Protein AF-A0A0F9S4J7-F1 (afdb_monomer_lite)

Foldseek 3Di:
DEEDDQVLLVDPVSVVVLVVCLVVVNADEYEHPDDYDHDPVSCVSCVPHHYDDNVVDDPVVSVVVVVCRVDVCVVVVVVVVVVVVVVD

Sequence (88 aa):
MVFISPQSVKSKNVRNEINYALNEDKKFVAFYIKETILQSGLRLQMGSIHAIMKFEMLNEDYFRKLINAFHPSIKRERNLYHSKKSKE

Organism: NCBI:txid412755

pLDDT: mean 83.88, std 15.65, range [48.12, 96.25]

Structure (mmCIF, N/CA/C/O backbone):
data_AF-A0A0F9S4J7-F1
#
_entry.id   AF-A0A0F9S4J7-F1
#
loop_
_atom_site.group_PDB
_atom_site.id
_atom_site.type_symbol
_atom_site.label_atom_id
_atom_site.label_alt_id
_atom_site.label_comp_id
_atom_site.label_asym_id
_atom_site.label_entity_id
_atom_site.label_seq_id
_atom_site.pdbx_PDB_ins_code
_atom_site.Cartn_x
_atom_site.Cartn_y
_atom_site.Cartn_z
_atom_site.occupancy
_atom_site.B_iso_or_equiv
_atom_site.auth_seq_id
_atom_site.auth_comp_id
_atom_site.auth_asym_id
_atom_site.auth_atom_id
_atom_site.pdbx_PDB_model_num
ATOM 1 N N . MET A 1 1 ? 8.758 1.607 0.924 1.00 89.94 1 MET A N 1
ATOM 2 C CA . MET A 1 1 ? 7.434 1.664 1.594 1.00 89.94 1 MET A CA 1
ATOM 3 C C . MET A 1 1 ? 6.512 2.558 0.783 1.00 89.94 1 MET A C 1
ATOM 5 O O . MET A 1 1 ? 7.029 3.440 0.110 1.00 89.94 1 MET A O 1
ATOM 9 N N . VAL A 1 2 ? 5.194 2.378 0.865 1.00 93.94 2 VAL A N 1
ATOM 10 C CA . VAL A 1 2 ? 4.227 3.292 0.233 1.00 93.94 2 VAL A CA 1
ATOM 11 C C . VAL A 1 2 ? 3.033 3.540 1.152 1.00 93.94 2 VAL A C 1
ATOM 13 O O . VAL A 1 2 ? 2.561 2.615 1.810 1.00 93.94 2 VAL A O 1
ATOM 16 N N . PHE A 1 3 ? 2.541 4.779 1.192 1.00 95.12 3 PHE A N 1
ATOM 17 C CA . PHE A 1 3 ? 1.313 5.139 1.901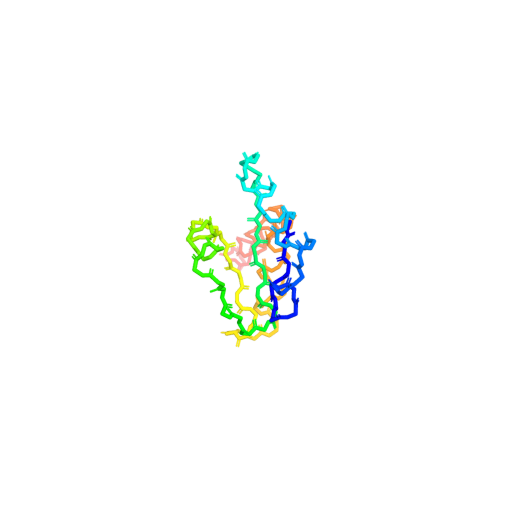 1.00 95.12 3 PHE A CA 1
ATOM 18 C C . PHE A 1 3 ? 0.141 5.250 0.921 1.00 95.12 3 PHE A C 1
ATOM 20 O O . PHE A 1 3 ? 0.173 6.021 -0.042 1.00 95.12 3 PHE A O 1
ATOM 27 N N . ILE A 1 4 ? -0.908 4.478 1.180 1.00 95.25 4 ILE A N 1
ATOM 28 C CA . ILE A 1 4 ? -2.085 4.362 0.328 1.00 95.25 4 ILE A CA 1
ATOM 29 C C . ILE A 1 4 ? -3.259 5.124 0.948 1.00 95.25 4 ILE A C 1
ATOM 31 O O . ILE A 1 4 ? -3.625 4.924 2.109 1.00 95.25 4 ILE A O 1
ATOM 35 N N . SER A 1 5 ? -3.820 6.031 0.156 1.00 96.19 5 SER A N 1
ATOM 36 C CA . SER A 1 5 ? -5.018 6.814 0.436 1.00 96.19 5 SER A CA 1
ATOM 37 C C . SER A 1 5 ? -5.757 7.091 -0.879 1.00 96.19 5 SER A C 1
ATOM 39 O O . SER A 1 5 ? -5.144 6.996 -1.950 1.00 96.19 5 SER A O 1
ATOM 41 N N . PRO A 1 6 ? -7.032 7.524 -0.850 1.00 96.25 6 PRO A N 1
ATOM 42 C CA . PRO A 1 6 ? -7.752 7.893 -2.069 1.00 96.25 6 PRO A CA 1
ATOM 43 C C . PRO A 1 6 ? -7.047 8.981 -2.891 1.00 96.25 6 PRO A C 1
ATOM 45 O O . PRO A 1 6 ? -7.170 9.017 -4.113 1.00 96.25 6 PRO A O 1
ATOM 48 N N . GLN A 1 7 ? -6.304 9.875 -2.235 1.00 95.88 7 GLN A N 1
ATOM 49 C CA . GLN A 1 7 ? -5.525 10.924 -2.889 1.00 95.88 7 GLN A CA 1
ATOM 50 C C . GLN A 1 7 ? -4.236 10.369 -3.505 1.00 95.88 7 GLN A C 1
ATOM 52 O O . GLN A 1 7 ? -3.900 10.734 -4.633 1.00 95.88 7 GLN A O 1
ATOM 57 N N . SER A 1 8 ? -3.527 9.473 -2.806 1.00 95.50 8 SER A N 1
ATOM 58 C CA . SER A 1 8 ? -2.255 8.949 -3.308 1.00 95.50 8 SER A CA 1
ATOM 59 C C . SER A 1 8 ? -2.454 8.081 -4.550 1.00 95.50 8 SER A C 1
ATOM 61 O O . SER A 1 8 ? -1.735 8.261 -5.526 1.00 95.50 8 SER A O 1
ATOM 63 N N . VAL A 1 9 ? -3.496 7.246 -4.596 1.00 94.00 9 VAL A N 1
ATOM 64 C CA . VAL A 1 9 ? -3.768 6.379 -5.761 1.00 94.00 9 VAL A CA 1
ATOM 65 C C . VAL A 1 9 ? -4.270 7.139 -6.992 1.00 94.00 9 VAL A C 1
ATOM 67 O O . VAL A 1 9 ? -4.151 6.643 -8.109 1.00 94.00 9 VAL A O 1
ATOM 70 N N . LYS A 1 10 ? -4.803 8.357 -6.823 1.00 94.19 10 LYS A N 1
ATOM 71 C CA . LYS A 1 10 ? -5.178 9.236 -7.946 1.00 94.19 10 LYS A CA 1
ATOM 72 C C . LYS A 1 10 ? -3.957 9.913 -8.574 1.00 94.19 10 LYS A C 1
ATOM 74 O O . LYS A 1 10 ? -3.955 10.187 -9.778 1.00 94.19 10 LYS A O 1
ATOM 79 N N . SER A 1 11 ? -2.900 10.143 -7.794 1.00 95.25 11 SER A N 1
ATOM 80 C CA . SER A 1 11 ? -1.670 10.764 -8.284 1.00 95.25 11 SER A CA 1
ATOM 81 C C . SER A 1 11 ? -1.007 9.897 -9.354 1.00 95.25 11 SER A C 1
ATOM 83 O O . SER A 1 11 ? -0.734 8.714 -9.148 1.00 95.25 11 SER A O 1
ATOM 85 N N . LYS A 1 12 ? -0.745 10.488 -10.524 1.00 95.25 12 LYS A N 1
ATOM 86 C CA . LYS A 1 12 ? -0.002 9.820 -11.603 1.00 95.25 12 LYS A CA 1
ATOM 87 C C . LYS A 1 12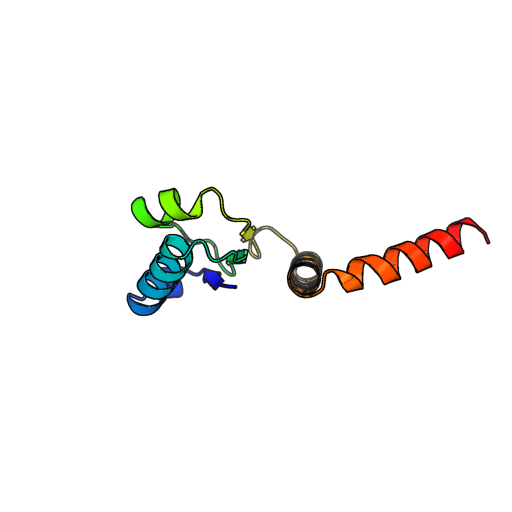 ? 1.416 9.468 -11.151 1.00 95.25 12 LYS A C 1
ATOM 89 O O . LYS A 1 12 ? 1.867 8.363 -11.414 1.00 95.25 12 LYS A O 1
ATOM 94 N N . ASN A 1 13 ? 2.071 10.366 -10.417 1.00 96.12 13 ASN A N 1
ATOM 95 C CA . ASN A 1 13 ? 3.441 10.159 -9.947 1.00 96.12 13 ASN A CA 1
ATOM 96 C C . ASN A 1 13 ? 3.514 8.965 -8.992 1.00 96.12 13 ASN A C 1
ATOM 98 O O . ASN A 1 13 ? 4.325 8.075 -9.191 1.00 96.12 13 ASN A O 1
ATOM 102 N N . VAL A 1 14 ? 2.600 8.883 -8.019 1.00 95.25 14 VAL A N 1
ATOM 103 C CA . VAL A 1 14 ? 2.565 7.755 -7.073 1.00 95.25 14 VAL A CA 1
ATOM 104 C C . VAL A 1 14 ? 2.312 6.431 -7.795 1.00 95.25 14 VAL A C 1
ATOM 106 O O . VAL A 1 14 ? 2.993 5.449 -7.519 1.00 95.25 14 VAL A O 1
ATOM 109 N N . ARG A 1 15 ? 1.367 6.396 -8.744 1.00 93.94 15 ARG A N 1
ATOM 110 C CA . ARG A 1 15 ? 1.110 5.192 -9.549 1.00 93.94 15 ARG A CA 1
ATOM 111 C C . ARG A 1 15 ? 2.333 4.775 -10.362 1.00 93.94 15 ARG A C 1
ATOM 113 O O . ARG A 1 15 ? 2.647 3.591 -10.400 1.00 93.94 15 ARG A O 1
ATOM 120 N N . ASN A 1 16 ? 3.031 5.732 -10.972 1.00 95.00 16 ASN A N 1
ATOM 121 C CA . ASN A 1 16 ? 4.247 5.462 -11.733 1.00 95.00 16 ASN A CA 1
ATOM 122 C C . ASN A 1 16 ? 5.358 4.889 -10.846 1.00 95.00 16 ASN A C 1
ATOM 124 O O . ASN A 1 16 ? 5.968 3.902 -11.236 1.00 95.00 16 ASN A O 1
ATOM 128 N N . GLU A 1 17 ? 5.575 5.442 -9.651 1.00 95.69 17 GLU A N 1
ATOM 129 C CA . GLU A 1 17 ? 6.574 4.930 -8.702 1.00 95.69 17 GLU A CA 1
ATOM 130 C C . GLU A 1 17 ? 6.236 3.520 -8.201 1.00 95.69 17 GLU A C 1
ATOM 132 O O . GLU A 1 17 ? 7.116 2.665 -8.122 1.00 95.69 17 GLU A O 1
ATOM 137 N N . ILE A 1 18 ? 4.959 3.244 -7.899 1.00 94.44 18 ILE A N 1
ATOM 138 C CA . ILE A 1 18 ? 4.514 1.896 -7.514 1.00 94.44 18 ILE A CA 1
ATOM 139 C C . ILE A 1 18 ? 4.770 0.912 -8.660 1.00 94.44 18 ILE A C 1
ATOM 141 O O . ILE A 1 18 ? 5.360 -0.142 -8.434 1.00 94.44 18 ILE A O 1
ATOM 145 N N . ASN A 1 19 ? 4.375 1.265 -9.884 1.00 93.44 19 ASN A N 1
ATOM 146 C CA . ASN A 1 19 ? 4.590 0.422 -11.059 1.00 93.44 19 ASN A CA 1
ATOM 147 C C . ASN A 1 19 ? 6.078 0.205 -11.341 1.00 93.44 19 ASN A C 1
ATOM 149 O O . ASN A 1 19 ? 6.479 -0.910 -11.649 1.00 93.44 19 ASN A O 1
ATOM 153 N N . TYR A 1 20 ? 6.900 1.245 -11.203 1.00 94.62 20 TYR A N 1
ATOM 154 C CA . TYR A 1 20 ? 8.345 1.141 -11.358 1.00 94.62 20 TYR A CA 1
ATOM 155 C C . TYR A 1 20 ? 8.948 0.196 -10.314 1.00 94.62 20 TYR A C 1
ATOM 157 O O . TYR A 1 20 ? 9.693 -0.711 -10.664 1.00 94.62 20 TYR A O 1
ATOM 165 N N . ALA A 1 21 ? 8.574 0.338 -9.039 1.00 94.38 21 ALA A N 1
ATOM 166 C CA . ALA A 1 21 ? 9.029 -0.567 -7.989 1.00 94.38 21 ALA A CA 1
ATOM 167 C C . ALA A 1 21 ? 8.612 -2.022 -8.251 1.00 94.38 21 ALA A C 1
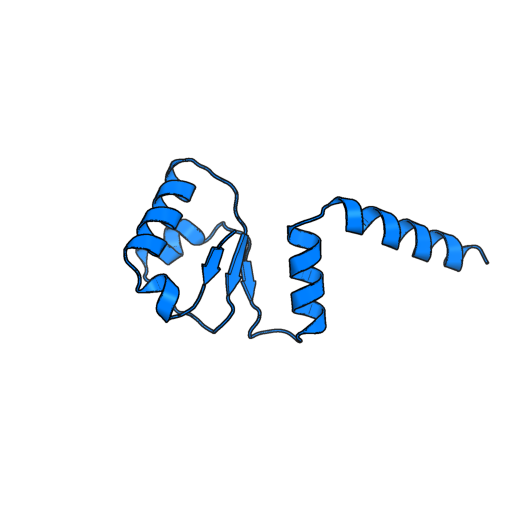ATOM 169 O O . ALA A 1 21 ? 9.408 -2.925 -8.017 1.00 94.38 21 ALA A O 1
ATOM 170 N N . LEU A 1 22 ? 7.395 -2.240 -8.750 1.00 91.50 22 LEU A N 1
ATOM 171 C CA . LEU A 1 22 ? 6.889 -3.567 -9.100 1.00 91.50 22 LEU A CA 1
ATOM 172 C C . LEU A 1 22 ? 7.627 -4.187 -10.286 1.00 91.50 22 LEU A C 1
ATOM 174 O O . LEU A 1 22 ? 7.992 -5.352 -10.216 1.00 91.50 22 LEU A O 1
ATOM 178 N N . ASN A 1 23 ? 7.873 -3.412 -11.342 1.00 92.81 23 ASN A N 1
ATOM 179 C CA . ASN A 1 23 ? 8.592 -3.880 -12.529 1.00 92.81 23 ASN A CA 1
ATOM 180 C C . ASN A 1 23 ? 10.057 -4.230 -12.228 1.00 92.81 23 ASN A C 1
ATOM 182 O O . ASN A 1 23 ? 10.628 -5.085 -12.892 1.00 92.81 23 ASN A O 1
ATOM 186 N N . GLU A 1 24 ? 10.652 -3.576 -11.231 1.00 95.12 24 GLU A N 1
ATOM 187 C CA . GLU A 1 24 ? 12.019 -3.827 -10.762 1.00 95.12 24 GLU A CA 1
ATOM 188 C C . GLU A 1 24 ? 12.079 -4.865 -9.620 1.00 95.12 24 GLU A C 1
ATOM 190 O O . GLU A 1 24 ? 13.090 -4.951 -8.920 1.00 95.12 24 GLU A O 1
ATOM 195 N N . ASP A 1 25 ? 10.983 -5.590 -9.352 1.00 90.69 25 ASP A N 1
ATOM 196 C CA . ASP A 1 25 ? 10.851 -6.569 -8.259 1.00 90.69 25 ASP A CA 1
ATOM 197 C C . ASP A 1 25 ? 11.269 -6.028 -6.872 1.00 90.69 25 ASP A C 1
ATOM 199 O O . ASP A 1 25 ? 11.698 -6.756 -5.963 1.00 90.69 25 ASP A O 1
ATOM 203 N N . LYS A 1 26 ? 11.130 -4.714 -6.658 1.00 90.81 26 LYS A N 1
ATOM 204 C CA . LYS A 1 26 ? 11.491 -4.072 -5.394 1.00 90.81 26 LYS A CA 1
ATOM 205 C C . LYS A 1 26 ? 10.463 -4.428 -4.335 1.00 90.81 26 LYS A C 1
ATOM 207 O O . LYS A 1 26 ? 9.286 -4.082 -4.418 1.00 90.81 26 LYS A O 1
ATOM 212 N N . LYS A 1 27 ? 10.932 -5.050 -3.256 1.00 88.31 27 LYS A N 1
ATOM 213 C CA . LYS A 1 27 ? 10.095 -5.352 -2.092 1.00 88.31 27 LYS A CA 1
ATOM 214 C C . LYS A 1 27 ? 9.715 -4.067 -1.362 1.00 88.31 27 LYS A C 1
ATOM 216 O O . LYS A 1 27 ? 10.574 -3.288 -0.948 1.00 88.31 27 LYS A O 1
ATOM 221 N N . PHE A 1 28 ? 8.425 -3.877 -1.122 1.00 90.38 28 PHE A N 1
ATOM 222 C CA . PHE A 1 28 ? 7.927 -2.818 -0.254 1.00 90.38 28 PHE A CA 1
ATOM 223 C C . PHE A 1 28 ? 6.691 -3.269 0.525 1.00 90.38 28 PHE A C 1
ATOM 225 O O . PHE A 1 28 ? 6.055 -4.264 0.200 1.00 90.38 28 PHE A O 1
ATOM 232 N N . VAL A 1 29 ? 6.363 -2.512 1.572 1.00 91.69 29 VAL A N 1
ATOM 233 C CA . VAL A 1 29 ? 5.133 -2.668 2.356 1.00 91.69 29 VAL A CA 1
ATOM 234 C C . VAL A 1 29 ? 4.192 -1.513 2.035 1.00 91.69 29 VAL A C 1
ATOM 236 O O . VAL A 1 29 ? 4.635 -0.356 1.975 1.00 91.69 29 VAL A O 1
ATOM 239 N N . ALA A 1 30 ? 2.914 -1.835 1.834 1.00 93.94 30 ALA A N 1
ATOM 240 C CA . ALA A 1 30 ? 1.849 -0.863 1.625 1.00 93.94 30 ALA A CA 1
ATOM 241 C C . ALA A 1 30 ? 1.136 -0.538 2.946 1.00 93.94 30 ALA A C 1
ATOM 243 O O . ALA A 1 30 ? 0.654 -1.425 3.645 1.00 93.94 30 ALA A O 1
ATOM 244 N N . PHE A 1 31 ? 1.039 0.742 3.284 1.00 95.00 31 PHE A N 1
ATOM 245 C CA . PHE A 1 31 ? 0.361 1.229 4.482 1.00 95.00 31 PHE A CA 1
ATOM 246 C C . PHE A 1 31 ? -0.901 1.976 4.074 1.00 95.00 31 PHE A C 1
ATOM 248 O O . PHE A 1 31 ? -0.822 3.105 3.592 1.00 95.00 31 PHE A O 1
ATOM 255 N N . TYR A 1 32 ? -2.069 1.375 4.2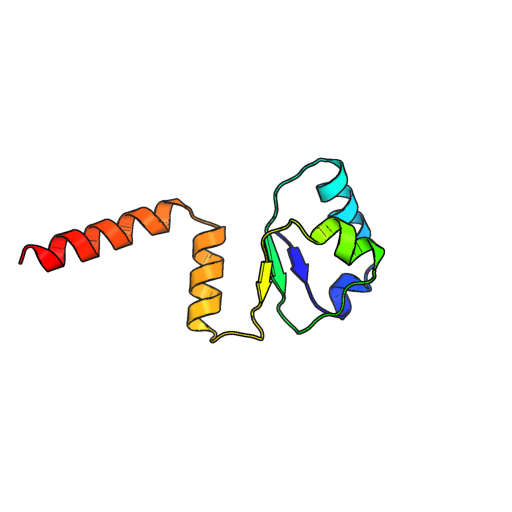69 1.00 95.25 32 TYR A N 1
ATOM 256 C CA . TYR A 1 32 ? -3.339 2.030 3.983 1.00 95.25 32 TYR A CA 1
ATOM 257 C C . TYR A 1 32 ? -3.736 2.891 5.173 1.00 95.25 32 TYR A C 1
ATOM 259 O O . TYR A 1 32 ? -4.196 2.386 6.196 1.00 95.25 32 TYR A O 1
ATOM 267 N N . ILE A 1 33 ? -3.539 4.202 5.047 1.00 94.88 33 ILE A N 1
ATOM 268 C CA . ILE A 1 33 ? -3.861 5.165 6.111 1.00 94.88 33 ILE A CA 1
ATOM 269 C C . ILE A 1 33 ? -5.352 5.515 6.148 1.00 94.88 33 ILE A C 1
ATOM 271 O O . ILE A 1 33 ? -5.844 6.001 7.165 1.00 94.88 33 ILE A O 1
ATOM 275 N N . LYS A 1 34 ? -6.058 5.268 5.041 1.00 94.69 34 LYS A N 1
ATOM 276 C CA . LYS A 1 34 ? -7.505 5.418 4.867 1.00 94.69 34 LYS A CA 1
ATOM 277 C C . LYS A 1 34 ? -8.016 4.281 3.989 1.00 94.69 34 LYS A C 1
ATOM 279 O O . LYS A 1 34 ? -7.263 3.776 3.150 1.00 94.69 34 LYS A O 1
ATOM 284 N N . GLU A 1 35 ? -9.287 3.932 4.145 1.00 94.62 35 GLU A N 1
ATOM 285 C CA . GLU A 1 35 ? -9.953 3.005 3.233 1.00 94.62 35 GLU A CA 1
ATOM 286 C C . GLU A 1 35 ? -9.800 3.507 1.792 1.00 94.62 35 GLU A C 1
ATOM 288 O O . GLU A 1 35 ? -10.032 4.682 1.492 1.00 94.62 35 GLU A O 1
ATOM 293 N N . THR A 1 36 ? -9.286 2.644 0.917 1.00 94.38 36 THR A N 1
ATOM 294 C CA . THR A 1 36 ? -8.911 3.020 -0.447 1.00 94.38 36 THR A CA 1
ATOM 295 C C . THR A 1 36 ? -9.229 1.889 -1.403 1.00 94.38 36 THR A C 1
ATOM 297 O O . THR A 1 36 ? -8.682 0.795 -1.289 1.00 94.38 36 THR A O 1
ATOM 300 N N . ILE A 1 37 ? -10.063 2.186 -2.395 1.00 91.50 37 ILE A N 1
ATOM 301 C CA . ILE A 1 37 ? -10.361 1.269 -3.489 1.00 91.50 37 ILE A CA 1
ATOM 302 C C . ILE A 1 37 ? -9.301 1.468 -4.574 1.00 91.50 37 ILE A C 1
ATOM 304 O O . ILE A 1 37 ? -9.189 2.544 -5.165 1.00 91.50 37 ILE A O 1
ATOM 308 N N . LEU A 1 38 ? -8.505 0.430 -4.822 1.00 90.88 38 LEU A N 1
ATOM 309 C CA . LEU A 1 38 ? -7.534 0.423 -5.912 1.00 90.88 38 LEU A CA 1
ATOM 310 C C . LEU A 1 38 ? -8.231 0.195 -7.258 1.00 90.88 38 LEU A C 1
ATOM 312 O O . LEU A 1 38 ? -9.159 -0.605 -7.364 1.00 90.88 38 LEU A O 1
ATOM 316 N N . GLN A 1 39 ? -7.732 0.850 -8.308 1.00 88.50 39 GLN A N 1
ATOM 317 C CA . GLN A 1 39 ? -8.124 0.534 -9.684 1.00 88.50 39 GLN A CA 1
ATOM 318 C C . GLN A 1 39 ? -7.715 -0.906 -10.030 1.00 88.50 39 GLN A C 1
ATOM 320 O O . GLN A 1 39 ? -6.698 -1.390 -9.535 1.00 88.50 39 GLN A O 1
ATOM 325 N N . SER A 1 40 ? -8.485 -1.579 -10.890 1.00 85.44 40 SER A N 1
ATOM 326 C CA . SER A 1 40 ? -8.338 -3.014 -11.194 1.00 85.44 40 SER A CA 1
ATOM 327 C C . SER A 1 40 ? -6.905 -3.435 -11.541 1.00 85.44 40 SER A C 1
ATOM 329 O O . SER A 1 40 ? -6.415 -4.408 -10.974 1.00 85.44 40 SER A O 1
ATOM 331 N N . GLY A 1 41 ? -6.211 -2.673 -12.394 1.00 86.69 41 GLY A N 1
ATOM 332 C CA . GLY A 1 41 ? -4.815 -2.945 -12.756 1.00 86.69 41 GLY A CA 1
ATOM 333 C C . GLY A 1 41 ? -3.866 -2.875 -11.557 1.00 86.69 41 GLY A C 1
ATOM 334 O O . GLY A 1 41 ? -3.139 -3.824 -11.285 1.00 86.69 41 GLY A O 1
ATOM 335 N N . LEU A 1 42 ? -3.950 -1.797 -10.772 1.00 86.50 42 LEU A N 1
ATOM 336 C CA . LEU A 1 42 ? -3.111 -1.614 -9.586 1.00 86.50 42 LEU A CA 1
ATOM 337 C C . LEU A 1 42 ? -3.417 -2.664 -8.505 1.00 86.50 42 LEU A C 1
ATOM 339 O O . LEU A 1 42 ? -2.507 -3.173 -7.860 1.00 86.50 42 LEU A O 1
ATOM 343 N N . ARG A 1 43 ? -4.693 -3.037 -8.338 1.00 89.62 43 ARG A N 1
ATOM 344 C CA . ARG A 1 43 ? -5.117 -4.102 -7.419 1.00 89.62 43 ARG A CA 1
ATOM 345 C C . ARG A 1 43 ? -4.515 -5.452 -7.798 1.00 89.62 43 ARG A C 1
ATOM 347 O O . ARG A 1 43 ? -4.075 -6.173 -6.910 1.00 89.62 43 ARG A O 1
ATOM 354 N N . LEU A 1 44 ? -4.506 -5.788 -9.089 1.00 88.62 44 LEU A N 1
ATOM 355 C CA . LEU A 1 44 ? -3.936 -7.039 -9.584 1.00 88.62 44 LEU A CA 1
ATOM 356 C C . LEU A 1 44 ? -2.432 -7.099 -9.309 1.00 88.62 44 LEU A C 1
ATOM 358 O O . LEU A 1 44 ? -1.950 -8.082 -8.755 1.00 88.62 44 LEU A O 1
ATOM 362 N N . GLN A 1 45 ? -1.710 -6.026 -9.634 1.00 86.12 45 GLN A N 1
ATOM 363 C CA . GLN A 1 45 ? -0.260 -5.981 -9.455 1.00 86.12 45 GLN A CA 1
ATOM 364 C C . GLN A 1 45 ? 0.152 -5.949 -7.977 1.00 86.12 45 GLN A C 1
ATOM 366 O O . GLN A 1 45 ? 1.174 -6.514 -7.604 1.00 86.12 45 GLN A O 1
ATOM 371 N N . MET A 1 46 ? -0.650 -5.314 -7.118 1.00 87.00 46 MET A N 1
ATOM 372 C CA . MET A 1 46 ? -0.370 -5.226 -5.683 1.00 87.00 46 MET A CA 1
ATOM 373 C C . MET A 1 46 ? -0.924 -6.399 -4.862 1.00 87.00 46 MET A C 1
ATOM 375 O O . MET A 1 46 ? -0.696 -6.442 -3.655 1.00 87.00 46 MET A O 1
ATOM 379 N N . GLY A 1 47 ? -1.647 -7.345 -5.471 1.00 83.19 47 GLY A N 1
ATOM 380 C CA . GLY A 1 47 ? -2.381 -8.394 -4.751 1.00 83.19 47 GLY A CA 1
ATOM 381 C C . GLY A 1 47 ? -1.511 -9.340 -3.915 1.00 83.19 47 GLY A C 1
ATOM 382 O O . GLY A 1 47 ? -1.988 -9.899 -2.933 1.00 83.19 47 GLY A O 1
ATOM 383 N N . SER A 1 48 ? -0.234 -9.493 -4.269 1.00 81.06 48 SER A N 1
ATOM 384 C CA . SER A 1 48 ? 0.744 -10.317 -3.544 1.00 81.06 48 SER A CA 1
ATOM 385 C C . SER A 1 48 ? 1.566 -9.535 -2.508 1.00 81.06 48 SER A C 1
ATOM 387 O O . SER A 1 48 ? 2.380 -10.122 -1.792 1.00 81.06 48 SER A O 1
ATOM 389 N N . ILE A 1 49 ? 1.378 -8.214 -2.411 1.00 85.62 49 ILE A N 1
ATOM 390 C CA . ILE A 1 49 ? 2.183 -7.339 -1.554 1.00 85.62 49 ILE A CA 1
ATOM 391 C C . ILE A 1 49 ? 1.631 -7.330 -0.132 1.00 85.62 49 ILE A C 1
ATOM 393 O O . ILE A 1 4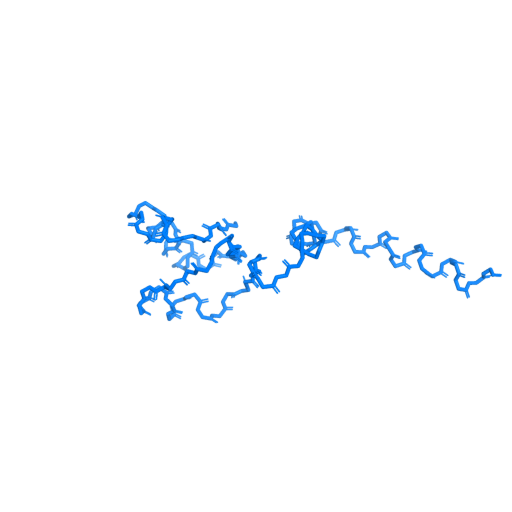9 ? 0.430 -7.200 0.099 1.00 85.62 49 ILE A O 1
ATOM 397 N N . HIS A 1 50 ? 2.530 -7.389 0.851 1.00 86.50 50 HIS A N 1
ATOM 398 C CA . HIS A 1 50 ? 2.154 -7.235 2.250 1.00 86.50 50 HIS A CA 1
ATOM 399 C C . HIS A 1 50 ? 1.594 -5.829 2.535 1.00 86.50 50 HIS A C 1
ATOM 401 O O . HIS A 1 50 ? 2.241 -4.815 2.243 1.00 86.50 50 HIS A O 1
ATOM 407 N N . ALA A 1 51 ? 0.416 -5.775 3.163 1.00 91.62 51 ALA A N 1
ATOM 408 C CA . ALA A 1 51 ? -0.287 -4.538 3.479 1.00 91.62 51 ALA A CA 1
ATOM 409 C C . ALA A 1 51 ? -0.639 -4.414 4.970 1.00 91.62 51 ALA A C 1
ATOM 411 O O . ALA A 1 51 ? -0.973 -5.392 5.639 1.00 91.62 51 ALA A O 1
ATOM 412 N N . ILE A 1 52 ? -0.596 -3.182 5.481 1.00 93.69 52 ILE A N 1
ATOM 413 C CA . ILE A 1 52 ? -1.034 -2.806 6.829 1.00 93.69 52 ILE A CA 1
ATOM 414 C C . ILE A 1 52 ? -2.208 -1.829 6.701 1.00 93.69 52 ILE A C 1
ATOM 416 O O . ILE A 1 52 ? -2.047 -0.722 6.187 1.00 93.69 52 ILE A O 1
ATOM 420 N N . MET A 1 53 ? -3.376 -2.239 7.199 1.00 94.56 53 MET A N 1
ATOM 421 C CA . MET A 1 53 ? -4.646 -1.511 7.086 1.00 94.56 53 MET A CA 1
ATOM 422 C C . MET A 1 53 ? -4.912 -0.665 8.335 1.00 94.56 53 MET A C 1
ATOM 424 O O . MET A 1 53 ? -5.561 -1.122 9.272 1.00 94.56 53 MET A O 1
ATOM 428 N N . LYS A 1 54 ? -4.384 0.567 8.398 1.00 93.31 54 LYS A N 1
ATOM 429 C CA . LYS A 1 54 ? -4.496 1.426 9.597 1.00 93.31 54 LYS A CA 1
ATOM 430 C C . LYS A 1 54 ? -5.949 1.613 10.039 1.00 93.31 54 LYS A C 1
ATOM 432 O O . LYS A 1 54 ? -6.217 1.673 11.230 1.00 93.31 54 LYS A O 1
ATOM 437 N N . PHE A 1 55 ? -6.862 1.751 9.084 1.00 90.88 55 PHE A N 1
ATOM 438 C CA . PHE A 1 55 ? -8.270 2.044 9.345 1.00 90.88 55 PHE A CA 1
ATOM 439 C C . PHE A 1 55 ? -9.052 0.858 9.939 1.00 90.88 55 PHE A C 1
ATOM 441 O O . PHE A 1 55 ? -10.165 1.057 10.407 1.00 90.88 55 PHE A O 1
ATOM 448 N N . GLU A 1 56 ? -8.463 -0.341 9.969 1.00 93.06 56 GLU A N 1
ATOM 449 C CA . GLU A 1 56 ? -9.060 -1.557 10.543 1.00 93.06 56 GLU A CA 1
ATOM 450 C C . GLU A 1 56 ? -8.464 -1.911 11.918 1.00 93.06 56 GLU A C 1
ATOM 452 O O . GLU A 1 56 ? -8.692 -3.003 12.434 1.00 93.06 56 GLU A O 1
ATOM 457 N N . MET A 1 57 ? -7.640 -1.036 12.509 1.00 93.62 57 MET A N 1
ATOM 458 C CA . MET A 1 57 ? -6.970 -1.322 13.779 1.00 93.62 57 MET A CA 1
ATOM 459 C C . MET A 1 57 ? -6.785 -0.086 14.660 1.00 93.62 57 MET A C 1
ATOM 461 O O . MET A 1 57 ? -6.831 1.055 14.200 1.00 93.62 57 MET A O 1
ATOM 465 N N . LEU A 1 58 ? -6.520 -0.332 15.943 1.00 94.75 58 LEU A N 1
ATOM 466 C CA . LEU A 1 58 ? -6.166 0.707 16.904 1.00 94.75 58 LEU A CA 1
ATOM 467 C C . LEU A 1 58 ? -4.806 1.335 16.568 1.00 94.75 58 LEU A C 1
ATOM 469 O O . LEU A 1 58 ? -3.950 0.728 15.912 1.00 94.75 58 LEU A O 1
ATOM 473 N N . ASN A 1 59 ? -4.589 2.566 17.034 1.00 90.75 59 ASN A N 1
ATOM 474 C CA . ASN A 1 59 ? -3.361 3.306 16.746 1.00 90.75 59 ASN A CA 1
ATOM 475 C C . ASN A 1 59 ? -2.120 2.583 17.292 1.00 90.75 59 ASN A C 1
ATOM 477 O O . ASN A 1 59 ? -1.103 2.520 16.605 1.00 90.75 59 ASN A O 1
ATOM 481 N N . GLU A 1 60 ? -2.205 1.989 18.479 1.00 92.25 60 GLU A N 1
ATOM 482 C CA . GLU A 1 60 ? -1.118 1.250 19.124 1.00 92.25 60 GLU A CA 1
ATOM 483 C C . GLU A 1 60 ? -0.692 0.037 18.286 1.00 92.25 60 GLU A C 1
ATOM 485 O O . GLU A 1 60 ? 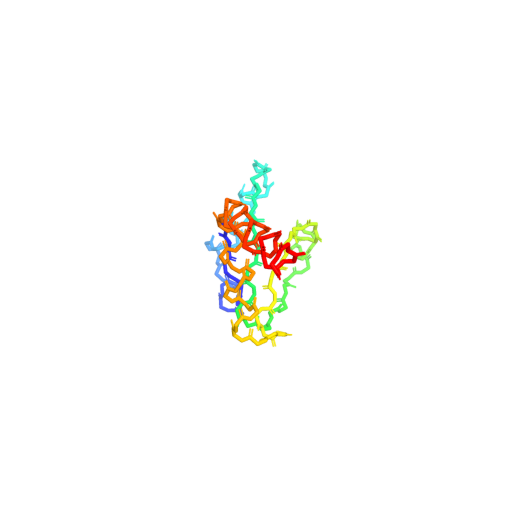0.500 -0.194 18.064 1.00 92.25 60 GLU A O 1
ATOM 490 N N . ASP A 1 61 ? -1.662 -0.716 17.761 1.00 91.50 61 ASP A N 1
ATOM 491 C CA . ASP A 1 61 ? -1.408 -1.860 16.883 1.00 91.50 61 ASP A CA 1
ATOM 492 C C . ASP A 1 61 ? -0.789 -1.423 15.554 1.00 91.50 61 ASP A C 1
ATOM 494 O O . ASP A 1 61 ? 0.145 -2.070 15.062 1.00 91.50 61 ASP A O 1
ATOM 498 N N . TYR A 1 62 ? -1.264 -0.307 14.998 1.00 92.50 62 TYR A N 1
ATOM 499 C CA . TYR A 1 62 ? -0.697 0.294 13.796 1.00 92.50 62 TYR A CA 1
ATOM 500 C C . TYR A 1 62 ? 0.765 0.691 14.006 1.00 92.50 62 TYR A C 1
ATOM 502 O O . TYR A 1 62 ? 1.624 0.252 13.238 1.00 92.50 62 TYR A O 1
ATOM 510 N N . PHE A 1 63 ? 1.077 1.455 15.057 1.00 90.25 63 PHE A N 1
ATOM 511 C CA . PHE A 1 63 ? 2.451 1.862 15.359 1.00 90.25 63 PHE A CA 1
ATOM 512 C C . PHE A 1 63 ? 3.348 0.654 15.631 1.00 90.25 63 PHE A C 1
ATOM 514 O O . PHE A 1 63 ? 4.474 0.606 15.136 1.00 90.25 63 PHE A O 1
ATOM 521 N N . ARG A 1 64 ? 2.840 -0.376 16.321 1.00 89.25 64 ARG A N 1
ATOM 522 C CA . ARG A 1 64 ? 3.576 -1.630 16.530 1.00 89.25 64 ARG A CA 1
ATOM 523 C C . ARG A 1 64 ? 3.917 -2.317 15.208 1.00 89.25 64 ARG A C 1
ATOM 525 O O . ARG A 1 64 ? 5.062 -2.729 15.021 1.00 89.25 64 ARG A O 1
ATOM 532 N N . LYS A 1 65 ? 2.949 -2.468 14.297 1.00 89.38 65 LYS A N 1
ATOM 533 C CA . LYS A 1 65 ? 3.174 -3.072 12.969 1.00 89.38 65 LYS A CA 1
ATOM 534 C C . LYS A 1 65 ? 4.115 -2.222 12.117 1.00 89.38 65 LYS A C 1
ATOM 536 O O . LYS A 1 65 ? 4.989 -2.780 11.461 1.00 89.38 65 LYS A O 1
ATOM 541 N N . LEU A 1 66 ? 3.976 -0.899 12.177 1.00 88.31 66 LEU A N 1
ATOM 542 C CA . LEU A 1 66 ? 4.831 0.053 11.479 1.00 88.31 66 LEU A CA 1
ATOM 543 C C . LEU A 1 66 ? 6.287 -0.079 11.931 1.00 88.31 66 LEU A C 1
ATOM 545 O O . LEU A 1 66 ? 7.144 -0.369 11.105 1.00 88.31 66 LEU A O 1
ATOM 549 N N . ILE A 1 67 ? 6.564 0.013 13.232 1.00 88.31 67 ILE A N 1
ATOM 550 C CA . ILE A 1 67 ? 7.919 -0.147 13.785 1.00 88.31 67 ILE A CA 1
ATOM 551 C C . ILE A 1 67 ? 8.511 -1.513 13.406 1.00 88.31 67 ILE A C 1
ATOM 553 O O . ILE A 1 67 ? 9.655 -1.598 12.960 1.00 88.31 67 ILE A O 1
ATOM 557 N N . ASN A 1 68 ? 7.719 -2.584 13.517 1.00 84.62 68 ASN A N 1
ATOM 558 C CA . ASN A 1 68 ? 8.158 -3.932 13.150 1.00 84.62 68 ASN A CA 1
ATOM 559 C C . ASN A 1 68 ? 8.502 -4.072 11.657 1.00 84.62 68 ASN A C 1
ATOM 561 O O . ASN A 1 68 ? 9.368 -4.875 11.317 1.00 84.62 68 ASN A O 1
ATOM 565 N N . ALA A 1 69 ? 7.832 -3.326 10.774 1.00 84.38 69 ALA A N 1
ATOM 566 C CA . ALA A 1 69 ? 8.115 -3.336 9.341 1.00 84.38 69 ALA A CA 1
ATOM 567 C C . ALA A 1 69 ? 9.445 -2.640 8.996 1.00 84.38 69 ALA A C 1
ATOM 569 O O . ALA A 1 69 ? 10.055 -2.988 7.987 1.00 84.38 69 ALA A O 1
ATOM 570 N N . PHE A 1 70 ? 9.908 -1.696 9.826 1.00 78.75 70 PHE A N 1
ATOM 571 C CA . PHE A 1 70 ? 11.160 -0.956 9.611 1.00 78.75 70 PHE A CA 1
ATOM 572 C C . PHE A 1 70 ? 12.365 -1.525 10.360 1.00 78.75 70 PHE A C 1
ATOM 574 O O . PHE A 1 70 ? 13.495 -1.285 9.944 1.00 78.75 70 PHE A O 1
ATOM 581 N N . HIS A 1 71 ? 12.160 -2.288 11.437 1.00 72.31 71 HIS A N 1
ATOM 582 C CA . HIS A 1 71 ? 13.268 -2.780 12.253 1.00 72.31 71 HIS A CA 1
ATOM 583 C C . HIS A 1 71 ? 13.076 -4.247 12.679 1.00 72.31 71 HIS A C 1
ATOM 585 O O . HIS A 1 71 ? 12.471 -4.533 13.721 1.00 72.31 71 HIS A O 1
ATOM 591 N N . PRO A 1 72 ? 13.646 -5.207 11.927 1.00 58.81 72 PRO A N 1
ATOM 592 C CA . PRO A 1 72 ? 13.646 -6.621 12.307 1.00 58.81 72 PRO A CA 1
ATOM 593 C C . PRO A 1 72 ? 14.290 -6.874 13.680 1.00 58.81 72 PRO A C 1
ATOM 595 O O . PRO A 1 72 ? 13.902 -7.798 14.392 1.00 58.81 72 PRO A O 1
ATOM 598 N N . SER A 1 73 ? 15.241 -6.036 14.098 1.00 56.12 73 SER A N 1
ATOM 599 C CA . SER A 1 73 ? 15.985 -6.152 15.360 1.00 56.12 73 SER A CA 1
ATOM 600 C C . SER A 1 73 ? 15.155 -5.800 16.608 1.00 56.12 73 SER A C 1
ATOM 602 O O . SER A 1 73 ? 15.452 -6.315 17.681 1.00 56.12 73 SER A O 1
ATOM 604 N N . ILE A 1 74 ? 14.049 -5.044 16.488 1.00 54.81 74 ILE A N 1
ATOM 605 C CA . ILE A 1 74 ? 13.141 -4.736 17.623 1.00 54.81 74 ILE A CA 1
ATOM 606 C C . ILE A 1 74 ? 12.326 -5.977 18.041 1.00 54.81 74 ILE A C 1
ATOM 608 O O . ILE A 1 74 ? 11.832 -6.071 19.168 1.00 54.81 74 ILE A O 1
ATOM 612 N N . LYS A 1 75 ? 12.226 -6.998 17.175 1.00 51.19 75 LYS A N 1
ATOM 613 C CA . LYS A 1 75 ? 11.695 -8.317 17.564 1.00 51.19 75 LYS A CA 1
ATOM 614 C C . LYS A 1 75 ? 12.599 -9.033 18.578 1.00 51.19 75 LYS A C 1
ATOM 616 O O . LYS A 1 75 ? 12.088 -9.812 19.378 1.00 51.19 75 LYS A O 1
ATOM 621 N N . ARG A 1 76 ? 13.917 -8.790 18.554 1.00 50.81 76 ARG A N 1
ATOM 622 C CA . ARG A 1 76 ? 14.901 -9.541 19.354 1.00 50.81 76 ARG A CA 1
ATOM 623 C C . ARG A 1 76 ? 14.877 -9.143 20.832 1.00 50.81 76 ARG A C 1
ATOM 625 O O . ARG A 1 76 ? 14.895 -10.021 21.688 1.00 50.81 76 ARG A O 1
ATOM 632 N N . GLU A 1 77 ? 14.744 -7.853 21.132 1.00 51.03 77 GLU A N 1
ATOM 633 C CA . GLU A 1 77 ? 14.750 -7.355 22.516 1.00 51.03 77 GLU A CA 1
ATOM 634 C C . GLU A 1 77 ? 13.512 -7.794 23.312 1.00 51.03 77 GLU A C 1
ATOM 636 O O . GLU A 1 77 ? 13.638 -8.230 24.453 1.00 51.03 77 GLU A O 1
ATOM 641 N N . ARG A 1 78 ? 12.313 -7.803 22.713 1.00 51.56 78 ARG A N 1
ATOM 642 C CA . ARG A 1 78 ? 11.089 -8.209 23.435 1.00 51.56 78 ARG A CA 1
ATOM 643 C C . ARG A 1 78 ? 11.047 -9.691 23.813 1.00 51.56 78 ARG A C 1
ATOM 645 O O . ARG A 1 78 ? 10.556 -10.015 24.895 1.00 51.56 78 ARG A O 1
ATOM 652 N N . ASN A 1 79 ? 11.600 -10.570 22.975 1.00 53.09 79 ASN A N 1
ATOM 653 C CA . ASN A 1 79 ? 11.713 -11.995 23.298 1.00 53.09 79 ASN A CA 1
ATOM 654 C C . ASN A 1 79 ? 12.696 -12.238 24.458 1.00 53.09 79 ASN A C 1
ATOM 656 O O . ASN A 1 79 ? 12.455 -13.113 25.286 1.00 53.09 79 ASN A O 1
ATOM 660 N N . LEU A 1 80 ? 13.756 -11.428 24.570 1.00 52.38 80 LEU A N 1
ATOM 661 C CA . LEU A 1 80 ? 14.699 -11.475 25.694 1.00 52.38 80 LEU A CA 1
ATOM 662 C C . LEU A 1 80 ? 14.061 -11.013 27.016 1.00 52.38 80 LEU A C 1
ATOM 664 O O . LEU A 1 80 ? 14.316 -11.626 28.049 1.00 52.38 80 LEU A O 1
ATOM 668 N N . TYR A 1 81 ? 13.202 -9.986 27.000 1.00 52.03 81 TYR A N 1
ATOM 669 C CA . TYR A 1 81 ? 12.488 -9.533 28.205 1.00 52.03 81 TYR A CA 1
ATOM 670 C C . TYR A 1 81 ? 11.434 -10.541 28.692 1.00 52.03 81 TYR A C 1
ATOM 672 O O . TYR A 1 81 ? 11.375 -10.828 29.886 1.00 52.03 81 TYR A O 1
ATOM 680 N N . HIS A 1 82 ? 10.631 -11.122 27.792 1.00 50.78 82 HIS A N 1
ATOM 681 C CA . HIS A 1 82 ? 9.631 -12.126 28.190 1.00 50.78 82 HIS A CA 1
ATOM 682 C C . HIS A 1 82 ? 10.274 -13.445 28.645 1.00 50.78 82 HIS A C 1
ATOM 684 O O . HIS A 1 82 ? 9.787 -14.052 29.591 1.00 50.78 82 HIS A O 1
ATOM 690 N N . SER A 1 83 ? 11.406 -13.845 28.052 1.00 55.12 83 SER A N 1
ATOM 691 C CA . SER A 1 83 ? 12.168 -15.026 28.486 1.00 55.12 83 SER A CA 1
ATOM 692 C C . SER A 1 83 ? 12.826 -14.875 29.865 1.00 55.12 83 SER A C 1
ATOM 694 O O . SER A 1 83 ? 13.123 -15.895 30.488 1.00 55.12 83 SER A O 1
ATOM 696 N N . LYS A 1 84 ? 13.119 -13.648 30.317 1.00 54.34 84 LYS A N 1
ATOM 697 C CA . LYS A 1 84 ? 13.699 -13.393 31.646 1.00 54.34 84 LYS A CA 1
ATOM 698 C C . LYS A 1 84 ? 12.631 -13.391 32.740 1.00 54.34 84 LYS A C 1
ATOM 700 O O . LYS A 1 84 ? 12.841 -14.003 33.774 1.00 54.34 84 LYS A O 1
ATOM 705 N N . LYS A 1 85 ? 11.457 -12.810 32.467 1.00 53.84 85 LYS A N 1
ATOM 706 C CA . LYS A 1 85 ? 10.340 -12.732 33.425 1.00 53.84 85 LYS A CA 1
ATOM 707 C C . LYS A 1 85 ? 9.638 -14.073 33.687 1.00 53.84 85 LYS A C 1
ATOM 709 O O . LYS A 1 85 ? 8.940 -14.210 34.673 1.00 53.84 85 LYS A O 1
ATOM 714 N N . SER A 1 86 ? 9.794 -15.059 32.803 1.00 53.88 86 SER A N 1
ATOM 715 C CA . SER A 1 86 ? 9.289 -16.426 33.004 1.00 53.88 86 SER A CA 1
ATOM 716 C C . SER A 1 86 ? 10.268 -17.340 33.758 1.00 53.88 86 SER A C 1
ATOM 718 O O . SER A 1 86 ? 10.017 -18.539 33.861 1.00 53.88 86 SER A O 1
ATOM 720 N N . LYS A 1 87 ? 11.422 -16.813 34.190 1.00 54.12 87 LYS A N 1
ATOM 721 C CA . LYS A 1 87 ? 12.453 -17.527 34.963 1.00 54.12 87 LYS A CA 1
ATOM 722 C C . LYS A 1 87 ? 12.723 -16.888 36.338 1.00 54.12 87 LYS A C 1
ATOM 724 O O . LYS A 1 87 ? 13.620 -17.356 37.032 1.00 54.12 87 LYS A O 1
ATOM 729 N N . GLU A 1 88 ? 11.962 -15.858 36.698 1.00 48.12 88 GLU A N 1
ATOM 730 C CA . GLU A 1 88 ? 11.862 -15.252 38.036 1.00 48.12 88 GLU A CA 1
ATOM 731 C C . GLU A 1 88 ? 10.458 -15.525 38.581 1.00 48.12 88 GLU A C 1
ATOM 733 O O . GLU A 1 88 ? 10.347 -15.787 39.797 1.00 48.12 88 GLU A O 1
#

Radius of gyration: 16.56 Å; chains: 1; bounding box: 26×28×51 Å

Secondary structure (DSSP, 8-state):
-EEE-HHHHH-HHHHHHHHHHHHTT----EEESS-----HHHHHHHTTS-EEEGGGS-HHHHHHHHHHHH-TTHHHHHHHHHHHHT--